Protein AF-A0A397GWY9-F1 (afdb_monomer_lite)

Structure (mmCIF, N/CA/C/O backbone):
data_AF-A0A397GWY9-F1
#
_entry.id   AF-A0A397GWY9-F1
#
loop_
_atom_site.group_PDB
_atom_site.id
_atom_site.type_symbol
_atom_site.label_atom_id
_atom_site.label_alt_id
_atom_site.label_comp_id
_atom_site.label_asym_id
_atom_site.label_entity_id
_atom_site.label_seq_id
_atom_site.pdbx_PDB_ins_code
_atom_site.Cartn_x
_atom_site.Cartn_y
_atom_site.Cartn_z
_atom_site.occupancy
_atom_site.B_iso_or_equiv
_atom_site.auth_seq_id
_atom_site.auth_comp_id
_atom_site.auth_asym_id
_atom_site.auth_atom_id
_atom_site.pdbx_PDB_model_num
ATOM 1 N N . MET A 1 1 ? -1.143 5.750 10.267 1.00 83.62 1 MET A N 1
ATOM 2 C CA . MET A 1 1 ? -1.891 4.839 9.368 1.00 83.62 1 MET A CA 1
ATOM 3 C C . MET A 1 1 ? -0.920 3.842 8.768 1.00 83.62 1 MET A C 1
ATOM 5 O O . MET A 1 1 ? 0.170 4.263 8.395 1.00 83.62 1 MET A O 1
ATOM 9 N N . SER A 1 2 ? -1.309 2.570 8.697 1.00 90.31 2 SER A N 1
ATOM 10 C CA . SER A 1 2 ? -0.494 1.506 8.103 1.00 90.31 2 SER A CA 1
ATOM 11 C C . SER A 1 2 ? -0.892 1.263 6.652 1.00 90.31 2 SER A C 1
ATOM 13 O O . SER A 1 2 ? -2.068 1.387 6.302 1.00 90.31 2 SER A O 1
ATOM 15 N N . ALA A 1 3 ? 0.074 0.890 5.827 1.00 93.00 3 ALA A N 1
ATOM 16 C CA . ALA A 1 3 ? -0.137 0.499 4.446 1.00 93.00 3 ALA A CA 1
ATOM 17 C C . ALA A 1 3 ? 0.581 -0.818 4.119 1.00 93.00 3 ALA A C 1
ATOM 19 O O . ALA A 1 3 ? 1.436 -1.282 4.878 1.00 93.00 3 ALA A O 1
ATOM 20 N N . GLN A 1 4 ? 0.197 -1.414 2.996 1.00 93.12 4 GLN A N 1
ATOM 21 C CA . GLN A 1 4 ? 0.880 -2.545 2.380 1.00 93.12 4 GLN A CA 1
ATOM 22 C C . GLN A 1 4 ? 1.232 -2.202 0.936 1.00 93.12 4 GLN A C 1
ATOM 24 O O . GLN A 1 4 ? 0.461 -1.522 0.252 1.00 93.12 4 GLN A O 1
ATOM 29 N N . THR A 1 5 ? 2.358 -2.717 0.456 1.00 92.31 5 THR A N 1
ATOM 30 C CA . THR A 1 5 ? 2.723 -2.625 -0.958 1.00 92.31 5 THR A CA 1
ATOM 31 C C . THR A 1 5 ? 2.185 -3.824 -1.733 1.00 92.31 5 THR A C 1
ATOM 33 O O . THR A 1 5 ? 2.445 -4.968 -1.363 1.00 92.31 5 THR A O 1
ATOM 36 N N . SER A 1 6 ? 1.466 -3.548 -2.822 1.00 91.50 6 SER A N 1
ATOM 37 C CA . SER A 1 6 ? 1.122 -4.524 -3.861 1.00 91.50 6 SER A CA 1
ATOM 38 C C . SER A 1 6 ? 2.038 -4.361 -5.082 1.00 91.50 6 SER A C 1
ATOM 40 O O . SER A 1 6 ? 2.703 -3.337 -5.260 1.00 91.50 6 SER A O 1
ATOM 42 N N . ASN A 1 7 ? 2.056 -5.377 -5.944 1.00 88.19 7 ASN A N 1
ATOM 43 C CA . ASN A 1 7 ? 2.780 -5.374 -7.210 1.00 88.19 7 ASN A CA 1
ATOM 44 C C . ASN A 1 7 ? 2.261 -4.309 -8.202 1.00 88.19 7 ASN A C 1
ATOM 46 O O . ASN A 1 7 ? 3.022 -3.926 -9.089 1.00 88.19 7 ASN A O 1
ATOM 50 N N . GLY A 1 8 ? 1.001 -3.864 -8.050 1.00 87.31 8 GLY A N 1
ATOM 51 C CA . GLY A 1 8 ? 0.322 -2.847 -8.867 1.00 87.31 8 GLY A CA 1
ATOM 52 C C . GLY A 1 8 ? 0.331 -3.117 -10.379 1.00 87.31 8 GLY A C 1
ATOM 53 O O . GLY A 1 8 ? 0.257 -2.193 -11.193 1.00 87.31 8 GLY A O 1
ATOM 54 N N . ARG A 1 9 ? 0.433 -4.389 -10.779 1.00 88.38 9 ARG A N 1
ATOM 55 C CA . ARG A 1 9 ? 0.377 -4.826 -12.174 1.00 88.38 9 ARG A CA 1
ATOM 56 C C . ARG A 1 9 ? -1.034 -5.268 -12.535 1.00 88.38 9 ARG A C 1
ATOM 58 O O . ARG A 1 9 ? -1.704 -5.971 -11.796 1.00 88.38 9 ARG A O 1
ATOM 65 N N . SER A 1 10 ? -1.451 -4.904 -13.739 1.00 85.94 10 SER A N 1
ATOM 66 C CA . SER A 1 10 ? -2.653 -5.432 -14.382 1.00 85.94 10 SER A CA 1
ATOM 67 C C . SER A 1 10 ? -2.263 -6.480 -15.422 1.00 85.94 10 SER A C 1
ATOM 69 O O . SER A 1 10 ? -1.090 -6.600 -15.785 1.00 85.94 10 SER A O 1
ATOM 71 N N . GLN A 1 11 ? -3.252 -7.162 -16.006 1.00 84.25 11 GLN A N 1
ATOM 72 C CA . GLN A 1 11 ? -3.038 -8.073 -17.136 1.00 84.25 11 GLN A CA 1
ATOM 73 C C . GLN A 1 11 ? -2.270 -7.417 -18.304 1.00 84.25 11 GLN A C 1
ATOM 75 O O . GLN A 1 11 ? -1.542 -8.095 -19.026 1.00 84.25 11 GLN A O 1
ATOM 80 N N . HIS A 1 12 ? -2.392 -6.096 -18.473 1.00 84.69 12 HIS A N 1
ATOM 81 C CA . HIS A 1 12 ? -1.720 -5.340 -19.532 1.00 84.69 12 HIS A CA 1
ATOM 82 C C . HIS A 1 12 ? -0.268 -4.963 -19.198 1.00 84.69 12 HIS A C 1
ATOM 84 O O . HIS A 1 12 ? 0.483 -4.601 -20.100 1.00 84.69 12 HIS A O 1
ATOM 90 N N . THR A 1 13 ? 0.141 -5.039 -17.927 1.00 86.56 13 THR A N 1
ATOM 91 C CA . THR A 1 13 ? 1.462 -4.588 -17.453 1.00 86.56 13 THR A CA 1
ATOM 92 C C . THR A 1 13 ? 2.292 -5.693 -16.799 1.00 86.56 13 THR A C 1
ATOM 94 O O . THR A 1 13 ? 3.337 -5.406 -16.220 1.00 86.56 13 THR A O 1
ATOM 97 N N . LEU A 1 14 ? 1.890 -6.962 -16.937 1.00 84.81 14 LEU A N 1
ATOM 98 C CA . LEU A 1 14 ? 2.594 -8.118 -16.359 1.00 84.81 14 L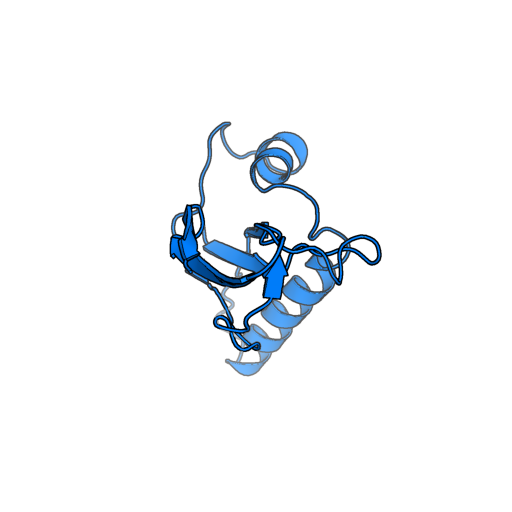EU A CA 1
ATOM 99 C C . LEU A 1 14 ? 4.095 -8.147 -16.687 1.00 84.81 14 LEU A C 1
ATOM 101 O O . LEU A 1 14 ? 4.908 -8.398 -15.802 1.00 84.81 14 LEU A O 1
ATOM 105 N N . ASN A 1 15 ? 4.455 -7.824 -17.932 1.00 85.31 15 ASN A N 1
ATOM 106 C CA . ASN A 1 15 ? 5.842 -7.818 -18.413 1.00 85.31 15 ASN A CA 1
ATOM 107 C C . ASN A 1 15 ? 6.440 -6.405 -18.499 1.00 85.31 15 ASN A C 1
ATOM 109 O O . ASN A 1 15 ? 7.498 -6.215 -19.099 1.00 85.31 15 ASN A O 1
ATOM 113 N N . ALA A 1 16 ? 5.750 -5.399 -17.956 1.00 86.94 16 ALA A N 1
ATOM 114 C CA . ALA A 1 16 ? 6.259 -4.040 -17.950 1.00 86.94 16 ALA A CA 1
ATOM 115 C C . ALA A 1 16 ? 7.422 -3.915 -16.958 1.00 86.94 16 ALA A C 1
ATOM 117 O O . ALA A 1 16 ? 7.366 -4.400 -15.822 1.00 86.94 16 ALA A O 1
ATOM 118 N N . VAL A 1 17 ? 8.466 -3.221 -17.404 1.00 85.00 17 VAL A N 1
ATOM 119 C CA . VAL A 1 17 ? 9.643 -2.896 -16.605 1.00 85.00 17 VAL A CA 1
ATOM 120 C C . VAL A 1 17 ? 9.536 -1.436 -16.166 1.00 85.00 17 VAL A C 1
ATOM 122 O O . VAL A 1 17 ? 9.505 -0.537 -17.005 1.00 85.00 17 VAL A O 1
ATOM 125 N N . GLY A 1 18 ? 9.441 -1.198 -14.857 1.00 82.81 18 GLY A N 1
ATOM 126 C CA . GLY A 1 18 ? 9.279 0.135 -14.273 1.00 82.81 18 GLY A CA 1
ATOM 127 C C . GLY A 1 18 ? 8.729 0.100 -12.843 1.00 82.81 18 GLY A C 1
ATOM 128 O O . GLY A 1 18 ? 8.579 -0.971 -12.252 1.00 82.81 18 GLY A O 1
ATOM 129 N N . LEU A 1 19 ? 8.418 1.277 -12.287 1.00 82.25 19 LEU A N 1
ATOM 130 C CA . LEU A 1 19 ? 7.776 1.406 -10.975 1.00 82.25 19 LEU A CA 1
ATOM 131 C C . LEU A 1 19 ? 6.281 1.081 -11.098 1.00 82.25 19 LEU A C 1
ATOM 133 O O . LEU A 1 19 ? 5.466 1.954 -11.384 1.00 82.25 19 LEU A O 1
ATOM 137 N N . CYS A 1 20 ? 5.937 -0.192 -10.915 1.00 86.00 20 CYS A N 1
ATOM 138 C CA . CYS A 1 20 ? 4.546 -0.655 -10.892 1.00 86.00 20 CYS A CA 1
ATOM 139 C C . CYS A 1 20 ? 3.986 -0.798 -9.473 1.00 86.00 20 CYS A C 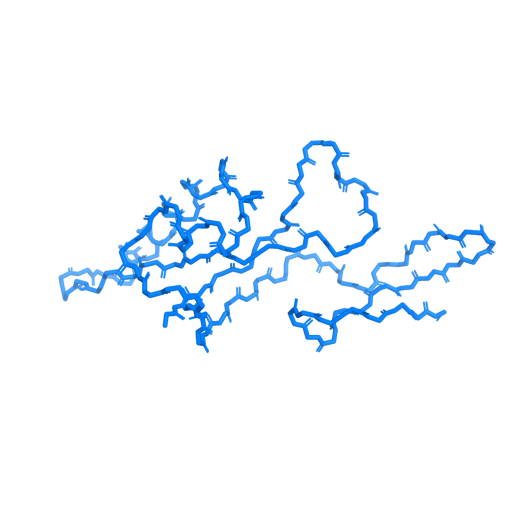1
ATOM 141 O O . CYS A 1 20 ? 2.797 -1.034 -9.326 1.00 86.00 20 CYS A O 1
ATOM 143 N N . LEU A 1 21 ? 4.824 -0.668 -8.440 1.00 88.25 21 LEU A N 1
ATOM 144 C CA . LEU A 1 21 ? 4.405 -0.841 -7.052 1.00 88.25 21 LEU A CA 1
ATOM 145 C C . LEU A 1 21 ? 3.310 0.160 -6.684 1.00 88.25 21 LEU A C 1
ATOM 147 O O . LEU A 1 21 ? 3.393 1.338 -7.032 1.00 88.25 21 LEU A O 1
ATOM 151 N N . ASN A 1 22 ? 2.325 -0.304 -5.923 1.00 90.50 22 ASN A N 1
ATOM 152 C CA . ASN A 1 22 ? 1.304 0.561 -5.350 1.00 90.50 22 ASN A CA 1
ATOM 153 C C . ASN A 1 22 ? 1.193 0.340 -3.843 1.00 90.50 22 ASN A C 1
ATOM 155 O O . ASN A 1 22 ? 1.421 -0.763 -3.348 1.00 90.50 22 ASN A O 1
ATOM 159 N N . THR A 1 23 ? 0.814 1.387 -3.118 1.00 91.94 23 THR A N 1
ATOM 160 C CA . THR A 1 23 ? 0.686 1.364 -1.661 1.00 91.94 23 THR A CA 1
ATOM 161 C C . THR A 1 23 ? -0.774 1.546 -1.270 1.00 91.94 23 THR A C 1
ATOM 163 O O . THR A 1 23 ? -1.395 2.561 -1.580 1.00 91.94 23 THR A O 1
ATOM 166 N N . ILE A 1 24 ? -1.323 0.558 -0.568 1.00 92.88 24 ILE A N 1
ATOM 167 C CA . ILE A 1 24 ? -2.749 0.454 -0.250 1.00 92.88 24 ILE A CA 1
ATOM 168 C C . ILE A 1 24 ? -2.918 0.548 1.271 1.00 92.88 24 ILE A C 1
ATOM 170 O O . ILE A 1 24 ? -2.192 -0.131 2.004 1.00 92.88 24 ILE A O 1
ATOM 174 N N . PRO A 1 25 ? -3.847 1.374 1.790 1.00 93.81 25 PRO A N 1
ATOM 175 C CA . PRO A 1 25 ? -4.069 1.471 3.228 1.00 93.81 25 PRO A CA 1
ATOM 176 C C . PRO A 1 25 ? -4.594 0.150 3.801 1.00 93.81 25 PRO A C 1
ATOM 178 O O . PRO A 1 25 ? -5.496 -0.464 3.238 1.00 93.81 25 PRO A O 1
ATOM 181 N N . VAL A 1 26 ? -4.087 -0.231 4.974 1.00 93.50 26 VAL A N 1
ATOM 182 C CA . VAL A 1 26 ? -4.544 -1.405 5.730 1.00 93.50 26 VAL A CA 1
ATOM 183 C C . VAL A 1 26 ? -5.188 -0.950 7.037 1.00 93.50 26 VAL A C 1
ATOM 185 O O . VAL A 1 26 ? -4.628 -0.150 7.791 1.00 93.50 26 VAL A O 1
ATOM 188 N N . ARG A 1 27 ? -6.382 -1.469 7.333 1.00 92.12 27 ARG A N 1
ATOM 189 C CA . ARG A 1 27 ? -7.144 -1.190 8.556 1.00 92.12 27 ARG A CA 1
ATOM 190 C C . ARG A 1 27 ? -7.192 -2.421 9.444 1.00 92.12 27 ARG A C 1
ATOM 192 O O . ARG A 1 27 ? -7.934 -3.359 9.180 1.00 92.12 27 ARG A O 1
ATOM 199 N N . VAL A 1 28 ? -6.446 -2.406 10.537 1.00 91.31 28 VAL A N 1
ATOM 200 C CA . VAL A 1 28 ? -6.447 -3.515 11.495 1.00 91.31 28 VAL A CA 1
ATOM 201 C C . VAL A 1 28 ? -7.401 -3.196 12.639 1.00 91.31 28 VAL A C 1
ATOM 203 O O . VAL A 1 28 ? -7.240 -2.179 13.311 1.00 91.31 28 VAL A O 1
ATOM 206 N N . LYS A 1 29 ? -8.389 -4.063 12.878 1.00 90.38 29 LYS A N 1
ATOM 207 C CA . LYS A 1 29 ? -9.216 -4.012 14.087 1.00 90.38 29 LYS A CA 1
ATOM 208 C C . LYS A 1 29 ? -8.700 -5.065 15.058 1.00 90.38 29 LYS A C 1
ATOM 210 O O . LYS A 1 29 ? -8.788 -6.253 14.774 1.00 90.38 29 LYS A O 1
ATOM 215 N N . LEU A 1 30 ? -8.170 -4.626 16.194 1.00 92.50 30 LEU A N 1
ATOM 216 C CA . LEU A 1 30 ? -7.773 -5.537 17.261 1.00 92.50 30 LEU A CA 1
ATOM 217 C C . LEU A 1 30 ? -9.005 -5.882 18.096 1.00 92.50 30 LEU A C 1
ATOM 219 O O . LEU A 1 30 ? -9.693 -4.989 18.594 1.00 92.50 30 LEU A O 1
ATOM 223 N N . ASN A 1 31 ? -9.293 -7.173 18.221 1.00 94.75 31 ASN A N 1
ATOM 224 C CA . ASN A 1 31 ? -10.346 -7.684 19.084 1.00 94.75 31 ASN A CA 1
ATOM 225 C C . ASN A 1 31 ? -9.700 -8.546 20.178 1.00 94.75 31 ASN A C 1
ATOM 227 O O . ASN A 1 31 ? -9.018 -9.511 19.837 1.00 94.75 31 ASN A O 1
ATOM 231 N N . PRO A 1 32 ? -9.901 -8.235 21.471 1.00 95.94 32 PRO A N 1
ATOM 232 C CA . PRO A 1 32 ? -9.288 -8.992 22.561 1.00 95.94 32 PRO A CA 1
ATOM 233 C C . PRO A 1 32 ? -9.743 -10.456 22.636 1.00 95.94 32 PRO A C 1
ATOM 235 O O . PRO A 1 32 ? -9.079 -11.249 23.293 1.00 95.94 32 PRO A O 1
ATOM 238 N N . THR A 1 33 ? -10.853 -10.831 21.988 1.00 97.56 33 THR A N 1
ATOM 239 C CA . THR A 1 33 ? -11.326 -12.225 21.956 1.00 97.56 33 THR A CA 1
ATOM 240 C C . THR A 1 33 ? -10.755 -13.044 20.799 1.00 97.56 33 THR A C 1
ATOM 242 O O . THR A 1 33 ? -11.014 -14.242 20.728 1.00 97.56 33 THR A O 1
ATOM 245 N N . TRP A 1 34 ? -10.015 -12.421 19.879 1.00 97.69 34 TRP A N 1
ATOM 246 C CA . TRP A 1 34 ? -9.430 -13.107 18.730 1.00 97.69 34 TRP A CA 1
ATOM 247 C C . TRP A 1 34 ? -8.143 -13.833 19.102 1.00 97.69 34 TRP A C 1
ATOM 249 O O . TRP A 1 34 ? -7.274 -13.293 19.786 1.00 97.69 34 TRP A O 1
ATOM 259 N N . SER A 1 35 ? -7.991 -15.044 18.572 1.00 97.56 35 SER A N 1
ATOM 260 C CA . SER A 1 35 ? -6.690 -15.693 18.490 1.00 97.56 35 SER A CA 1
ATOM 261 C C . SER A 1 35 ? -5.801 -14.983 17.453 1.00 97.56 35 SER A C 1
ATOM 263 O O . SER A 1 35 ? -6.299 -14.274 16.570 1.00 97.56 35 SER A O 1
ATOM 265 N N . PRO A 1 36 ? -4.473 -15.199 17.481 1.00 96.81 36 PRO A N 1
ATOM 266 C CA . PRO A 1 36 ? -3.590 -14.716 16.419 1.00 96.81 36 PRO A CA 1
ATOM 267 C C . PRO A 1 36 ? -4.000 -15.198 15.019 1.00 96.81 36 PRO A C 1
ATOM 269 O O . PRO A 1 36 ? -3.828 -14.470 14.043 1.00 96.81 36 PRO A O 1
ATOM 272 N N . LEU A 1 37 ? -4.572 -16.404 14.913 1.00 97.75 37 LEU A N 1
ATOM 273 C CA . LEU A 1 37 ? -5.064 -16.943 13.646 1.00 97.75 37 LEU A CA 1
ATOM 274 C C . LEU A 1 37 ? -6.269 -16.155 13.126 1.00 97.75 37 LEU A C 1
ATOM 276 O O . LEU A 1 37 ? -6.304 -15.827 11.944 1.00 97.75 37 LEU A O 1
ATOM 280 N N . ASP A 1 38 ? -7.212 -15.793 13.998 1.00 97.44 38 ASP A N 1
ATOM 281 C CA . ASP A 1 38 ? -8.383 -14.995 13.609 1.00 97.44 38 ASP A CA 1
ATOM 282 C C . ASP A 1 38 ? -7.962 -13.632 13.047 1.00 97.44 38 ASP A C 1
ATOM 284 O O . ASP A 1 38 ? -8.493 -13.176 12.032 1.00 97.44 38 ASP A O 1
ATOM 288 N N . LEU A 1 39 ? -6.946 -13.010 13.657 1.00 96.12 39 LEU A N 1
ATOM 289 C CA . LEU A 1 39 ? -6.358 -11.777 13.143 1.00 96.12 39 LEU A CA 1
ATOM 290 C C . LEU A 1 39 ? -5.741 -11.983 11.751 1.00 96.12 39 LEU A C 1
ATOM 292 O O . LEU A 1 39 ? -5.970 -11.164 10.863 1.00 96.12 39 LEU A O 1
ATOM 296 N N . MET A 1 40 ? -4.982 -13.062 11.538 1.00 95.94 40 MET A N 1
ATOM 297 C CA . MET A 1 40 ? -4.392 -13.355 10.226 1.00 95.94 40 MET A CA 1
ATOM 298 C C . MET A 1 40 ? -5.458 -13.599 9.156 1.00 95.94 40 MET A C 1
ATOM 300 O O . MET A 1 40 ? -5.349 -13.046 8.065 1.00 95.94 40 MET A O 1
ATOM 304 N N . VAL A 1 41 ? -6.511 -14.358 9.471 1.00 97.06 41 VAL A N 1
ATOM 305 C CA . VAL A 1 41 ? -7.638 -14.596 8.556 1.00 97.06 41 VAL A CA 1
ATOM 306 C C . VAL A 1 41 ? -8.336 -13.282 8.205 1.00 97.06 41 VAL A C 1
ATOM 308 O O . VAL A 1 41 ? -8.634 -13.036 7.035 1.00 97.06 41 VAL A O 1
ATOM 311 N N . PHE A 1 42 ? -8.543 -12.399 9.187 1.00 96.44 42 PHE A N 1
ATOM 312 C CA . PHE A 1 42 ? -9.097 -11.066 8.954 1.00 96.44 42 PHE A CA 1
ATOM 313 C C . PHE A 1 42 ? -8.207 -10.219 8.027 1.00 96.44 42 PHE A C 1
ATOM 315 O O . PHE A 1 42 ? -8.706 -9.612 7.077 1.00 96.44 42 PHE A O 1
ATOM 322 N N . LEU A 1 43 ? -6.892 -10.191 8.269 1.00 95.00 43 LEU A N 1
ATOM 323 C CA . LEU A 1 43 ? -5.939 -9.445 7.441 1.00 95.00 43 LEU A CA 1
ATOM 324 C C . LEU A 1 43 ? -5.848 -10.007 6.017 1.00 95.00 43 LEU A C 1
ATOM 326 O O . LEU A 1 43 ? -5.847 -9.239 5.058 1.00 95.00 43 LEU A O 1
ATOM 330 N N . GLN A 1 44 ? -5.827 -11.331 5.864 1.00 95.69 44 GLN A N 1
ATOM 331 C CA . GLN A 1 44 ? -5.811 -11.986 4.558 1.00 95.69 44 GLN A CA 1
ATOM 332 C C . GLN A 1 44 ? -7.100 -11.717 3.776 1.00 95.69 44 GLN A C 1
ATOM 334 O O . GLN A 1 44 ? -7.040 -11.454 2.576 1.00 95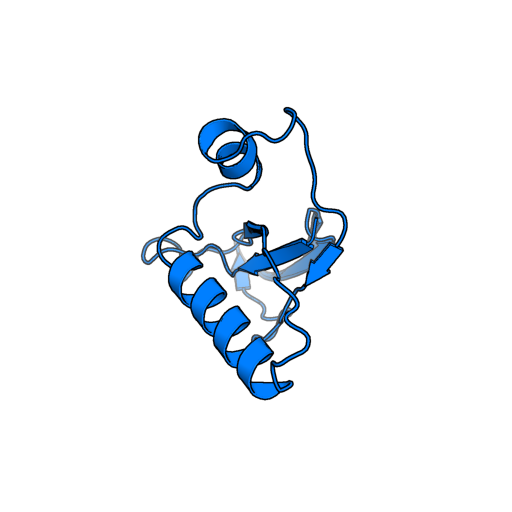.69 44 GLN A O 1
ATOM 339 N N . GLY A 1 45 ? -8.258 -11.748 4.446 1.00 96.12 45 GLY A N 1
ATOM 340 C CA . GLY A 1 45 ? -9.536 -11.376 3.840 1.00 96.12 45 GLY A CA 1
ATOM 341 C C . GLY A 1 45 ? -9.502 -9.948 3.301 1.00 96.12 45 GLY A C 1
ATOM 342 O O . GLY A 1 45 ? -9.804 -9.726 2.136 1.00 96.12 45 GLY A O 1
ATOM 343 N N . GLN A 1 46 ? -9.014 -9.005 4.107 1.00 95.06 46 GLN A N 1
ATOM 344 C CA . GLN A 1 46 ? -8.852 -7.616 3.680 1.00 95.06 46 GLN A C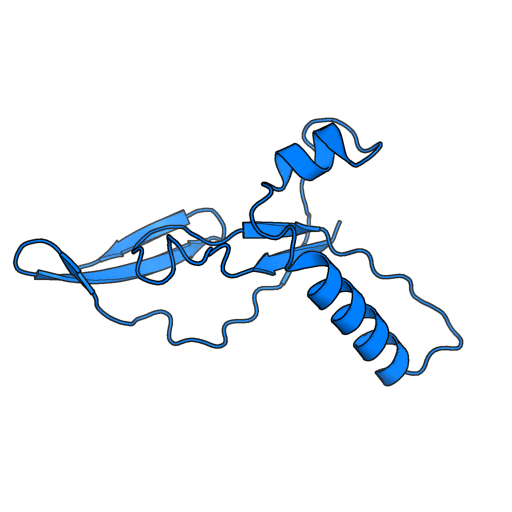A 1
ATOM 345 C C . GLN A 1 46 ? -7.884 -7.457 2.502 1.00 95.06 46 GLN A C 1
ATOM 347 O O . GLN A 1 46 ? -8.162 -6.683 1.589 1.00 95.06 46 GLN A O 1
ATOM 352 N N . HIS A 1 47 ? -6.753 -8.170 2.510 1.00 93.75 47 HIS A N 1
ATOM 353 C CA . HIS A 1 47 ? -5.815 -8.147 1.390 1.00 93.75 47 HIS A CA 1
ATOM 354 C C . HIS A 1 47 ? -6.489 -8.645 0.108 1.00 93.75 47 HIS A C 1
ATOM 356 O O . HIS A 1 47 ? -6.438 -7.955 -0.905 1.00 93.75 47 HIS A O 1
ATOM 362 N N . ARG A 1 48 ? -7.192 -9.780 0.164 1.00 95.00 48 ARG A N 1
ATOM 363 C CA . ARG A 1 48 ? -7.933 -10.327 -0.979 1.00 95.00 48 ARG A CA 1
ATOM 364 C C . ARG A 1 48 ? -8.960 -9.335 -1.525 1.00 95.00 48 ARG A C 1
ATOM 366 O O . ARG A 1 48 ? -8.984 -9.110 -2.726 1.00 95.00 48 ARG A O 1
ATOM 373 N N . ASP A 1 49 ? -9.753 -8.712 -0.658 1.00 94.19 49 ASP A N 1
ATOM 374 C CA . ASP A 1 49 ? -10.783 -7.750 -1.072 1.00 94.19 49 ASP A CA 1
ATOM 375 C C . ASP A 1 49 ? -10.166 -6.465 -1.681 1.00 94.19 49 ASP A C 1
ATOM 377 O O . ASP A 1 49 ? -10.816 -5.741 -2.439 1.00 94.19 49 ASP A O 1
ATOM 381 N N . SER A 1 50 ? -8.890 -6.183 -1.383 1.00 92.31 50 SER A N 1
ATOM 382 C CA . SER A 1 50 ? -8.145 -5.060 -1.964 1.00 92.31 50 SER A CA 1
ATOM 383 C C . SER A 1 50 ? -7.580 -5.325 -3.364 1.00 92.31 50 SER A C 1
ATOM 385 O O . SER A 1 50 ? -7.336 -4.357 -4.082 1.00 92.31 50 SER A O 1
ATOM 387 N N . VAL A 1 51 ? -7.403 -6.592 -3.769 1.00 90.44 51 VAL A N 1
ATOM 388 C CA . VAL A 1 51 ? -6.763 -6.969 -5.049 1.00 90.44 51 VAL A CA 1
ATOM 389 C C . VAL A 1 51 ? -7.506 -6.371 -6.242 1.00 90.44 51 VAL A C 1
ATOM 391 O O . VAL A 1 51 ? -6.886 -5.770 -7.112 1.00 90.44 51 VAL A O 1
ATOM 394 N N . ASP A 1 52 ? -8.839 -6.413 -6.235 1.00 90.56 52 ASP A N 1
ATOM 395 C CA . ASP A 1 52 ? -9.667 -5.856 -7.317 1.00 90.56 52 ASP A CA 1
ATOM 396 C C . ASP A 1 52 ? -9.516 -4.328 -7.483 1.00 90.56 52 ASP A C 1
ATOM 398 O O . ASP A 1 52 ? -9.934 -3.753 -8.488 1.00 90.56 52 ASP A O 1
ATOM 402 N N . HIS A 1 53 ? -8.902 -3.657 -6.505 1.00 91.69 53 HIS A N 1
ATOM 403 C CA . HIS A 1 53 ? -8.746 -2.205 -6.433 1.00 91.69 53 HIS A CA 1
ATOM 404 C C . HIS A 1 53 ? -7.275 -1.768 -6.366 1.00 91.69 53 HIS A C 1
ATOM 406 O O . HIS A 1 53 ? -6.990 -0.587 -6.153 1.00 91.69 53 HIS A O 1
ATOM 412 N N . GLU A 1 54 ? -6.325 -2.686 -6.556 1.00 89.62 54 GLU A N 1
ATOM 413 C CA . GLU A 1 54 ? -4.902 -2.443 -6.294 1.00 89.62 54 GLU A CA 1
ATOM 414 C C . GLU A 1 54 ? -4.216 -1.489 -7.279 1.00 89.62 54 GLU 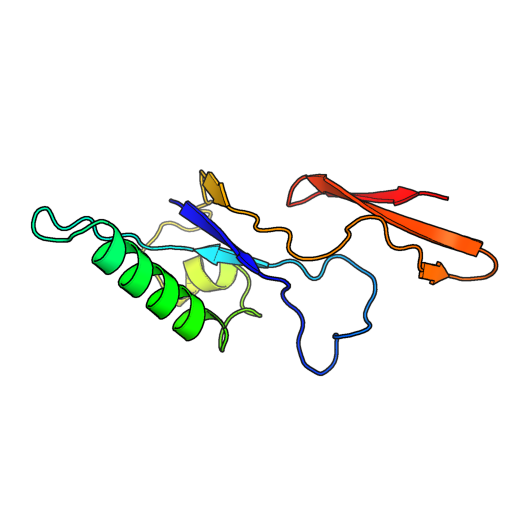A C 1
ATOM 416 O O . GLU A 1 54 ? -3.053 -1.140 -7.088 1.00 89.62 54 GLU A O 1
ATOM 421 N N . LEU A 1 55 ? -4.935 -1.039 -8.309 1.00 91.00 55 LEU A N 1
ATOM 422 C CA . LEU A 1 55 ? -4.481 -0.038 -9.276 1.00 91.00 55 LEU A CA 1
ATOM 423 C C . LEU A 1 55 ? -4.865 1.399 -8.878 1.00 91.00 55 LEU A C 1
ATOM 425 O O . LEU A 1 55 ? -4.424 2.349 -9.522 1.00 91.00 55 LEU A O 1
ATOM 429 N N . LEU A 1 56 ? -5.684 1.584 -7.835 1.00 92.38 56 LEU A N 1
ATOM 430 C CA . LEU A 1 56 ? -6.024 2.914 -7.326 1.00 92.38 56 LEU A CA 1
ATOM 431 C C . LEU A 1 56 ? -4.861 3.490 -6.519 1.00 92.38 56 LEU A C 1
ATOM 433 O O . LEU A 1 56 ? -4.410 2.892 -5.543 1.00 92.38 56 LEU A O 1
ATOM 437 N N . GLY A 1 57 ? -4.409 4.688 -6.886 1.00 90.25 57 GLY A N 1
ATOM 438 C CA . GLY A 1 57 ? -3.349 5.371 -6.152 1.00 90.25 57 GLY A CA 1
ATOM 439 C C . GLY A 1 57 ? -3.790 5.764 -4.740 1.00 90.25 57 GLY A C 1
ATOM 440 O O . GLY A 1 57 ? -4.925 6.196 -4.526 1.00 90.25 57 GLY A O 1
ATOM 441 N N . PHE A 1 58 ? -2.868 5.694 -3.775 1.00 91.69 58 PHE A N 1
ATOM 442 C CA . PHE A 1 58 ? -3.132 6.039 -2.370 1.00 91.69 58 PHE A CA 1
ATOM 443 C C . PHE A 1 58 ? -3.832 7.399 -2.204 1.00 91.69 58 PHE A C 1
ATOM 445 O O . PHE A 1 58 ? -4.798 7.517 -1.451 1.00 91.69 58 PHE A O 1
ATOM 452 N N . ARG A 1 59 ? -3.386 8.424 -2.944 1.00 92.06 59 ARG A N 1
ATOM 453 C CA . ARG A 1 59 ? -3.989 9.765 -2.906 1.00 92.06 59 ARG A CA 1
ATOM 454 C C . ARG A 1 59 ? -5.461 9.748 -3.322 1.00 92.06 59 ARG A C 1
ATOM 456 O O . ARG A 1 59 ? -6.277 10.378 -2.657 1.00 92.06 59 ARG A O 1
ATOM 463 N N . ASP A 1 60 ? -5.805 9.013 -4.377 1.00 94.06 60 ASP A N 1
ATOM 464 C CA . ASP A 1 60 ? -7.189 8.918 -4.846 1.00 94.06 60 ASP A CA 1
ATOM 465 C C . ASP A 1 60 ? -8.069 8.181 -3.832 1.00 94.06 60 ASP A C 1
ATOM 467 O O . ASP A 1 60 ? -9.209 8.583 -3.598 1.00 94.06 60 ASP A O 1
ATOM 471 N N . ILE A 1 61 ? -7.527 7.155 -3.165 1.00 94.12 61 ILE A N 1
ATOM 472 C CA . ILE A 1 61 ? -8.216 6.464 -2.069 1.00 94.12 61 ILE A CA 1
ATOM 473 C C . ILE A 1 61 ? -8.515 7.448 -0.931 1.00 94.12 61 ILE A C 1
ATOM 475 O O . ILE A 1 61 ? -9.662 7.533 -0.488 1.00 94.12 61 ILE A O 1
ATOM 479 N N . VAL A 1 62 ? -7.517 8.223 -0.487 1.00 93.69 62 VAL A N 1
ATOM 480 C CA . VAL A 1 62 ? -7.678 9.242 0.566 1.00 93.69 62 VAL A CA 1
ATOM 481 C C . VAL A 1 62 ? -8.759 10.252 0.177 1.00 93.69 62 VAL A C 1
ATOM 483 O O . VAL A 1 62 ? -9.697 10.462 0.943 1.00 93.69 62 VAL A O 1
ATOM 486 N N . GLU A 1 63 ? -8.653 10.846 -1.012 1.00 94.56 63 GLU A N 1
ATOM 487 C CA . GLU A 1 63 ? -9.512 11.955 -1.439 1.00 94.56 63 GLU A CA 1
ATOM 488 C C . GLU A 1 63 ? -10.951 11.541 -1.758 1.00 94.56 63 GLU A C 1
ATOM 490 O O . GLU A 1 63 ? -11.864 12.346 -1.574 1.00 94.56 63 GLU A O 1
ATOM 495 N N . ARG A 1 64 ? -11.167 10.318 -2.256 1.00 95.19 64 ARG A N 1
ATOM 496 C CA . ARG A 1 64 ? -12.471 9.896 -2.800 1.00 95.19 64 ARG A CA 1
ATOM 497 C C . ARG A 1 64 ? -13.203 8.869 -1.948 1.00 95.19 64 ARG A C 1
ATOM 499 O O . ARG A 1 64 ? -14.404 8.701 -2.124 1.00 95.19 64 ARG A O 1
ATOM 506 N N . SER A 1 65 ? -12.500 8.181 -1.049 1.00 94.12 65 SER A N 1
ATOM 507 C CA . SER A 1 65 ? -13.046 7.017 -0.330 1.00 94.12 65 SER A CA 1
ATOM 508 C C . SER A 1 65 ? -12.959 7.140 1.191 1.00 94.12 65 SER A C 1
ATOM 510 O O . SER A 1 65 ? -13.297 6.198 1.910 1.00 94.12 65 SER A O 1
ATOM 512 N N . THR A 1 66 ? -12.490 8.277 1.718 1.00 93.94 66 THR A N 1
ATOM 513 C CA . THR A 1 66 ? -12.311 8.470 3.162 1.00 93.94 66 THR A CA 1
ATOM 514 C C . THR A 1 66 ? -12.699 9.873 3.613 1.00 93.94 66 THR A C 1
ATOM 516 O O . THR A 1 66 ? -12.785 10.800 2.818 1.00 93.94 66 THR A O 1
ATOM 519 N N . SER A 1 67 ? -12.899 10.035 4.920 1.00 94.88 67 SER A N 1
ATOM 520 C CA . SER A 1 67 ? -13.070 11.337 5.572 1.00 94.88 67 SER A CA 1
ATOM 521 C C . SER A 1 67 ? -11.744 11.926 6.077 1.00 94.88 67 SER A C 1
ATOM 523 O O . SER A 1 67 ? -11.752 12.802 6.942 1.00 94.88 67 SER A O 1
ATOM 525 N N . TRP A 1 68 ? -10.598 11.392 5.646 1.00 94.06 68 TRP A N 1
ATOM 526 C CA . TRP A 1 68 ? -9.292 11.849 6.116 1.00 94.06 68 TRP A CA 1
ATOM 527 C C . TRP A 1 68 ? -8.931 13.215 5.511 1.00 94.06 68 TRP A C 1
ATOM 529 O O . TRP A 1 68 ? -9.354 13.519 4.394 1.00 94.06 68 TRP A O 1
ATOM 539 N N . PRO A 1 69 ? -8.138 14.051 6.210 1.00 94.69 69 PRO A N 1
ATOM 540 C CA . PRO A 1 69 ? -7.660 15.309 5.645 1.00 94.69 69 PRO A CA 1
ATOM 541 C C . PRO A 1 69 ? -6.909 15.103 4.324 1.00 94.69 69 PRO A C 1
ATOM 543 O O . PRO A 1 69 ? -6.171 14.125 4.157 1.00 94.69 69 PRO A O 1
ATOM 546 N N . LYS A 1 70 ? -7.039 16.056 3.395 1.00 92.00 70 LYS A N 1
ATOM 547 C CA . LYS A 1 70 ? -6.232 16.059 2.167 1.00 92.00 70 LYS A CA 1
ATOM 548 C C . LYS A 1 70 ? -4.744 16.101 2.515 1.00 92.00 70 LYS A C 1
ATOM 550 O O . LYS A 1 70 ? -4.345 16.792 3.448 1.00 92.00 70 LYS A O 1
ATOM 555 N N . GLY A 1 71 ? -3.936 15.360 1.762 1.00 89.25 71 GLY A N 1
ATOM 556 C CA . GLY A 1 71 ? -2.501 15.222 2.033 1.00 89.25 71 GLY A CA 1
ATOM 557 C C . GLY A 1 71 ? -2.160 14.263 3.176 1.00 89.25 71 GLY A C 1
ATOM 558 O O . GLY A 1 71 ? -0.997 14.186 3.559 1.00 89.25 71 GLY A O 1
ATOM 559 N N . THR A 1 72 ? -3.136 13.520 3.717 1.00 92.56 72 THR A N 1
ATOM 560 C CA . THR A 1 72 ? -2.846 12.411 4.637 1.00 92.56 72 THR A CA 1
ATOM 561 C C . THR A 1 72 ? -1.879 11.429 3.978 1.00 92.56 72 THR A C 1
ATOM 563 O O . THR A 1 72 ? -2.085 11.037 2.832 1.00 92.56 72 THR A O 1
ATOM 566 N N . THR A 1 73 ? -0.858 11.008 4.721 1.00 91.12 73 THR A N 1
ATOM 567 C CA . THR A 1 73 ? 0.121 9.989 4.325 1.00 91.12 73 THR A CA 1
ATOM 568 C C . THR A 1 73 ? 0.049 8.775 5.254 1.00 91.12 73 THR A C 1
ATOM 570 O O . THR A 1 73 ? -0.548 8.816 6.337 1.00 91.12 73 THR A O 1
ATOM 573 N N . PHE A 1 74 ? 0.646 7.661 4.834 1.00 88.62 74 PHE A N 1
ATOM 574 C CA . PHE A 1 74 ? 0.882 6.519 5.714 1.00 88.62 74 PHE A CA 1
ATOM 575 C C . PHE A 1 74 ? 2.169 6.728 6.530 1.00 88.62 74 PHE A C 1
ATOM 577 O O . PHE A 1 74 ? 3.084 7.429 6.113 1.00 88.62 74 PHE A O 1
ATOM 584 N N . GLN A 1 75 ? 2.221 6.131 7.721 1.00 89.88 75 GLN A N 1
ATOM 585 C CA . GLN A 1 75 ? 3.357 6.238 8.652 1.00 89.88 75 GLN A CA 1
ATOM 586 C C . GLN A 1 75 ? 4.196 4.961 8.684 1.00 89.88 75 GLN A C 1
ATOM 588 O O . GLN A 1 75 ? 5.372 4.996 9.024 1.00 89.88 75 GLN A O 1
ATOM 593 N N . SER A 1 76 ? 3.577 3.829 8.360 1.00 90.94 76 SER A N 1
ATOM 594 C CA . SER A 1 76 ? 4.225 2.530 8.274 1.00 90.94 76 SER A CA 1
ATOM 595 C C . SER A 1 76 ? 3.769 1.832 7.004 1.00 90.94 76 SER A C 1
ATOM 597 O O . SER A 1 76 ? 2.612 1.959 6.596 1.00 90.94 76 SER A O 1
ATOM 599 N N . ASN A 1 77 ? 4.686 1.099 6.384 1.00 91.00 77 ASN A N 1
ATOM 600 C CA . ASN A 1 77 ? 4.411 0.302 5.203 1.00 91.00 77 ASN A CA 1
ATOM 601 C C . ASN A 1 77 ? 5.029 -1.087 5.366 1.00 91.00 77 ASN A C 1
ATOM 603 O O . ASN A 1 77 ? 6.143 -1.213 5.876 1.00 91.00 77 ASN A O 1
ATOM 607 N N . ILE A 1 78 ? 4.303 -2.114 4.938 1.00 90.69 78 ILE A N 1
ATOM 608 C CA . ILE A 1 78 ? 4.788 -3.491 4.892 1.00 90.69 78 ILE A CA 1
ATOM 609 C C . ILE A 1 78 ? 5.003 -3.867 3.432 1.00 90.69 78 ILE A C 1
ATOM 611 O O . ILE A 1 78 ? 4.081 -3.811 2.618 1.00 90.69 78 ILE A O 1
ATOM 615 N N . VAL A 1 79 ? 6.225 -4.294 3.123 1.00 90.31 79 VAL A N 1
ATOM 616 C CA . VAL A 1 79 ? 6.590 -4.820 1.810 1.00 90.31 79 VAL A CA 1
ATOM 617 C C . VAL A 1 79 ? 6.910 -6.296 1.973 1.00 90.31 79 VAL A C 1
ATOM 619 O O . VAL A 1 79 ? 7.896 -6.656 2.616 1.00 90.31 79 VAL A O 1
ATOM 622 N N . HIS A 1 80 ? 6.075 -7.155 1.394 1.00 90.44 80 HIS A N 1
ATOM 623 C CA . HIS A 1 80 ? 6.383 -8.573 1.273 1.00 90.44 80 HIS A CA 1
ATOM 624 C C . HIS A 1 80 ? 7.002 -8.832 -0.102 1.00 90.44 80 HIS A C 1
ATOM 626 O O . HIS A 1 80 ? 6.332 -8.701 -1.123 1.00 90.44 80 HIS A O 1
ATOM 632 N N . GLN A 1 81 ? 8.289 -9.174 -0.126 1.00 86.62 81 GLN A N 1
ATOM 633 C CA . GLN A 1 81 ? 9.019 -9.475 -1.357 1.00 86.62 81 GLN A CA 1
ATOM 634 C C . GLN A 1 81 ? 9.038 -10.989 -1.572 1.00 86.62 81 GLN A C 1
ATOM 636 O O . GLN A 1 81 ? 9.829 -11.697 -0.955 1.00 86.62 81 GLN A O 1
ATOM 641 N N . ASN A 1 82 ? 8.139 -11.485 -2.424 1.00 87.94 82 ASN A N 1
ATOM 642 C CA . ASN A 1 82 ? 8.054 -12.904 -2.791 1.00 87.94 82 ASN A CA 1
ATOM 643 C C . ASN A 1 82 ? 8.715 -13.229 -4.146 1.00 87.94 82 ASN A C 1
ATOM 645 O O . ASN A 1 82 ? 8.587 -14.347 -4.640 1.00 87.94 82 ASN A O 1
ATOM 649 N N . THR A 1 83 ? 9.411 -12.261 -4.742 1.00 83.69 83 THR A N 1
ATOM 650 C CA . THR A 1 83 ? 10.140 -12.376 -6.012 1.00 83.69 83 THR A CA 1
ATOM 651 C C . THR A 1 83 ? 11.568 -11.889 -5.847 1.00 83.69 83 THR A C 1
ATOM 653 O O . THR A 1 83 ? 11.834 -11.045 -4.993 1.00 83.69 83 THR A O 1
ATOM 656 N N . ASP A 1 84 ? 12.461 -12.393 -6.698 1.00 83.69 84 ASP A N 1
ATOM 657 C CA . ASP A 1 84 ? 13.835 -11.907 -6.795 1.00 83.69 84 ASP A CA 1
ATOM 658 C C . ASP A 1 84 ? 13.841 -10.454 -7.327 1.00 83.69 84 ASP A C 1
ATOM 660 O O . ASP A 1 84 ? 13.336 -10.212 -8.430 1.00 83.69 84 ASP A O 1
ATOM 664 N N . PRO A 1 85 ? 14.336 -9.472 -6.550 1.00 74.69 85 PRO A N 1
ATOM 665 C CA . PRO A 1 85 ? 14.339 -8.068 -6.949 1.00 74.69 85 PRO A CA 1
ATOM 666 C C . PRO A 1 85 ? 15.455 -7.716 -7.944 1.00 74.69 85 PRO A C 1
ATOM 668 O O . PRO A 1 85 ? 15.362 -6.681 -8.598 1.00 74.69 85 PRO A O 1
ATOM 671 N N . ASP A 1 86 ? 16.488 -8.553 -8.090 1.00 77.81 86 ASP A N 1
ATOM 672 C CA . ASP A 1 86 ? 17.698 -8.235 -8.860 1.00 77.81 86 ASP A CA 1
ATOM 673 C C . ASP A 1 86 ? 17.728 -8.912 -10.243 1.00 77.81 86 ASP A C 1
ATOM 675 O O . ASP A 1 86 ? 18.785 -9.024 -10.876 1.00 77.81 86 ASP A O 1
ATOM 679 N N . VAL A 1 87 ? 16.562 -9.338 -10.744 1.00 84.38 87 VAL A N 1
ATOM 680 C CA . VAL A 1 87 ? 16.426 -9.981 -12.058 1.00 84.38 87 VAL A CA 1
ATOM 681 C C . VAL A 1 87 ? 16.825 -9.001 -13.172 1.00 84.38 87 VAL A C 1
ATOM 683 O O . VAL A 1 87 ? 16.181 -7.959 -13.337 1.00 84.38 87 VAL A O 1
ATOM 686 N N . PRO A 1 88 ? 17.860 -9.319 -13.977 1.00 87.75 88 PRO A N 1
ATOM 687 C CA . PRO A 1 88 ? 18.249 -8.477 -15.097 1.00 87.75 88 PRO A CA 1
ATOM 688 C C . PRO A 1 88 ? 17.177 -8.461 -16.188 1.00 87.75 88 PRO A C 1
ATOM 690 O O . PRO A 1 88 ? 16.583 -9.491 -16.507 1.00 87.75 88 PRO A O 1
ATOM 693 N N . PHE A 1 89 ? 16.990 -7.313 -16.831 1.00 86.62 89 PHE A N 1
ATOM 694 C CA . PHE A 1 89 ? 16.155 -7.174 -18.022 1.00 86.62 89 PHE A CA 1
ATOM 695 C C . PHE A 1 89 ? 16.960 -6.586 -19.180 1.00 86.62 89 PHE A C 1
ATOM 697 O O . PHE A 1 89 ? 17.909 -5.825 -18.988 1.00 86.62 89 PHE A O 1
ATOM 704 N N . ALA A 1 90 ? 16.575 -6.941 -20.405 1.00 89.12 90 ALA A N 1
ATOM 705 C CA . ALA A 1 90 ? 17.181 -6.384 -21.604 1.00 89.12 90 ALA A CA 1
ATOM 706 C C . ALA A 1 90 ? 16.589 -5.002 -21.909 1.00 89.12 90 ALA A C 1
ATOM 708 O O . ALA A 1 90 ? 15.370 -4.847 -22.003 1.00 89.12 90 ALA A O 1
ATOM 709 N N . PHE A 1 91 ? 17.451 -4.008 -22.113 1.00 86.38 91 PHE A N 1
ATOM 710 C CA . PHE A 1 91 ? 17.061 -2.695 -22.620 1.00 86.38 91 PHE A CA 1
ATOM 711 C C . PHE A 1 91 ? 18.152 -2.160 -23.553 1.00 86.38 91 PHE A C 1
ATOM 713 O O . PHE A 1 91 ? 19.337 -2.142 -23.225 1.00 86.38 91 PHE A O 1
ATOM 720 N N . GLY A 1 92 ? 17.770 -1.776 -24.772 1.00 87.69 92 GLY A N 1
ATOM 721 C CA . GLY A 1 92 ? 18.741 -1.444 -25.815 1.00 87.69 92 GLY A CA 1
ATOM 722 C C . GLY A 1 92 ? 19.667 -2.626 -26.134 1.00 87.69 92 GLY A C 1
ATOM 723 O O . GLY A 1 92 ? 19.204 -3.680 -26.562 1.00 87.69 92 GLY A O 1
ATOM 724 N N . ARG A 1 93 ? 20.983 -2.436 -25.961 1.00 90.25 93 ARG A N 1
ATOM 725 C CA . ARG A 1 93 ? 22.017 -3.464 -26.211 1.00 90.25 93 ARG A CA 1
ATOM 726 C C . ARG A 1 93 ? 22.586 -4.090 -24.930 1.00 90.25 93 ARG A C 1
ATOM 728 O O . ARG A 1 93 ? 23.533 -4.866 -25.024 1.00 90.25 93 ARG A O 1
ATOM 735 N N . GLY A 1 94 ? 22.062 -3.722 -23.761 1.00 90.25 94 GLY A N 1
ATOM 736 C CA . GLY A 1 94 ? 22.588 -4.124 -22.459 1.00 90.25 94 GLY A CA 1
ATOM 737 C C . GLY A 1 94 ? 21.585 -4.913 -21.624 1.00 90.25 94 GLY A C 1
ATOM 738 O O . GLY A 1 94 ? 20.377 -4.901 -21.877 1.00 90.25 94 GLY A O 1
ATOM 739 N N . LEU A 1 95 ? 22.120 -5.594 -20.614 1.00 91.25 95 LEU A N 1
ATOM 740 C CA . LEU A 1 95 ? 21.350 -6.080 -19.477 1.00 91.25 95 LEU A CA 1
ATOM 741 C C . LEU A 1 95 ? 21.409 -5.019 -18.385 1.00 91.25 95 LEU A C 1
ATOM 743 O O . LEU A 1 95 ? 22.456 -4.421 -18.170 1.00 91.25 95 LEU A O 1
ATOM 747 N N . HIS A 1 96 ? 20.285 -4.795 -17.724 1.00 89.75 96 HIS A N 1
ATOM 748 C CA . HIS A 1 96 ? 20.136 -3.771 -16.702 1.00 89.75 96 HIS A CA 1
ATOM 749 C C . HIS A 1 96 ? 19.395 -4.334 -15.498 1.00 89.75 96 HIS A C 1
ATOM 751 O O . HIS A 1 96 ? 18.620 -5.281 -15.630 1.00 89.75 96 HIS A O 1
ATOM 757 N N . ARG A 1 97 ? 19.596 -3.724 -14.330 1.00 87.19 97 ARG A N 1
ATOM 758 C CA . ARG A 1 97 ? 18.826 -4.018 -13.113 1.00 87.19 97 ARG A CA 1
ATOM 759 C C . ARG A 1 97 ? 18.103 -2.770 -12.634 1.00 87.19 97 ARG A C 1
ATOM 761 O O . ARG A 1 97 ? 18.634 -1.664 -12.722 1.00 87.19 97 ARG A O 1
ATOM 768 N N . LEU A 1 98 ? 16.893 -2.954 -12.116 1.00 83.25 98 LEU A N 1
ATOM 769 C CA . LEU A 1 98 ? 16.162 -1.911 -11.405 1.00 83.25 98 LEU A CA 1
ATOM 770 C C . LEU A 1 98 ? 16.209 -2.240 -9.924 1.00 83.25 98 LEU A C 1
ATOM 772 O O . LEU A 1 98 ? 15.641 -3.242 -9.504 1.00 83.25 98 LEU A O 1
ATOM 776 N N . ARG A 1 99 ? 16.851 -1.378 -9.139 1.00 78.50 99 ARG A N 1
ATOM 777 C CA . ARG A 1 99 ? 16.838 -1.491 -7.683 1.00 78.50 99 ARG A CA 1
ATOM 778 C C . ARG A 1 99 ? 15.898 -0.467 -7.082 1.00 78.50 99 ARG A C 1
ATOM 780 O O . ARG A 1 99 ? 15.972 0.726 -7.380 1.00 78.50 99 ARG A O 1
ATOM 787 N N . VAL A 1 100 ? 15.034 -0.939 -6.193 1.00 72.50 100 VAL A N 1
ATOM 788 C CA . VAL A 1 100 ? 14.216 -0.079 -5.338 1.00 72.50 100 VAL A CA 1
ATOM 789 C C . VAL A 1 100 ? 15.090 0.365 -4.165 1.00 72.50 100 VAL A C 1
ATOM 791 O O . VAL A 1 100 ? 15.479 -0.451 -3.334 1.00 72.50 100 VAL A O 1
ATOM 794 N N . VAL A 1 101 ? 15.434 1.652 -4.117 1.00 70.94 101 VAL A N 1
ATOM 795 C CA . VAL A 1 101 ? 16.253 2.257 -3.048 1.00 70.94 101 VAL A CA 1
ATOM 796 C C . VAL A 1 101 ? 15.365 2.750 -1.903 1.00 70.94 101 VAL A C 1
ATOM 798 O O . VAL A 1 101 ? 15.743 2.686 -0.737 1.00 70.94 101 VAL A O 1
ATOM 801 N N . ASN A 1 102 ? 14.159 3.210 -2.233 1.00 65.12 102 ASN A N 1
ATOM 802 C CA . ASN A 1 102 ? 13.095 3.562 -1.298 1.00 65.12 102 ASN A CA 1
ATOM 803 C C . ASN A 1 102 ? 11.743 3.241 -1.962 1.00 65.12 102 ASN A C 1
ATOM 805 O O . ASN A 1 102 ? 11.687 3.105 -3.181 1.00 65.12 102 ASN A O 1
ATOM 809 N N . VAL A 1 103 ? 10.652 3.158 -1.196 1.00 62.81 103 VAL A N 1
ATOM 810 C CA . VAL A 1 103 ? 9.285 2.923 -1.703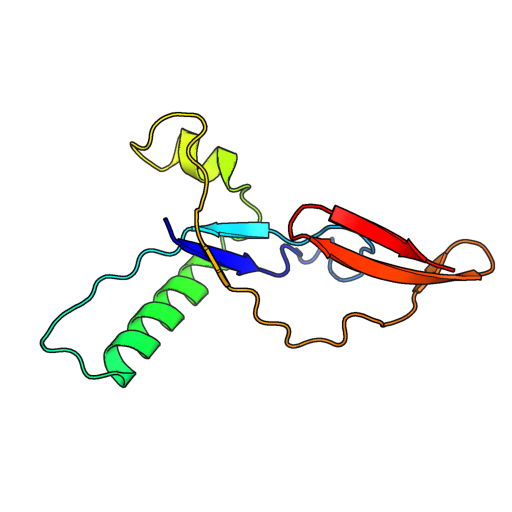 1.00 62.81 103 VAL A CA 1
ATOM 811 C C . VAL A 1 103 ? 8.921 3.901 -2.834 1.00 62.81 103 VAL A C 1
ATOM 813 O O . VAL A 1 103 ? 8.212 3.523 -3.760 1.00 62.81 103 VAL A O 1
ATOM 816 N N . ASP A 1 104 ? 9.496 5.108 -2.805 1.00 60.16 104 ASP A N 1
ATOM 817 C CA . ASP A 1 104 ? 9.292 6.161 -3.807 1.00 60.16 104 ASP A CA 1
ATOM 818 C C . ASP A 1 104 ? 10.513 6.405 -4.722 1.00 60.16 104 ASP A C 1
ATOM 820 O O . ASP A 1 104 ? 10.514 7.343 -5.519 1.00 60.16 104 ASP A O 1
ATOM 824 N N . GLN A 1 105 ? 11.584 5.605 -4.615 1.00 56.38 105 GLN A N 1
ATOM 825 C CA . GLN A 1 105 ? 12.840 5.847 -5.333 1.00 56.38 105 GLN A CA 1
ATOM 826 C C . GLN A 1 105 ? 13.396 4.568 -5.967 1.00 56.38 105 GLN A C 1
ATOM 828 O O . GLN A 1 105 ? 13.775 3.622 -5.276 1.00 56.38 105 GLN A O 1
ATOM 833 N N . VAL A 1 106 ? 13.507 4.571 -7.297 1.00 60.28 106 VAL A N 1
ATOM 834 C CA . VAL A 1 106 ? 14.070 3.470 -8.090 1.00 60.28 106 VAL A CA 1
ATOM 835 C C . VAL A 1 106 ? 15.287 3.965 -8.860 1.00 60.28 106 VAL A C 1
ATOM 837 O O . VAL A 1 106 ? 15.247 5.037 -9.463 1.00 60.28 106 VAL A O 1
ATOM 840 N N . VAL A 1 107 ? 16.364 3.181 -8.840 1.00 67.44 107 VAL A N 1
ATOM 841 C CA . VAL A 1 107 ? 17.608 3.458 -9.566 1.00 67.44 107 VAL A CA 1
ATOM 842 C C . VAL A 1 107 ? 17.854 2.342 -10.577 1.00 67.44 107 VAL A C 1
ATOM 844 O O . VAL A 1 107 ? 17.728 1.159 -10.261 1.00 67.44 107 VAL A O 1
ATOM 847 N N . MET A 1 108 ? 18.181 2.731 -11.808 1.00 73.75 108 MET A N 1
ATOM 848 C CA . MET A 1 108 ? 18.592 1.813 -12.866 1.00 73.75 108 MET A CA 1
ATOM 849 C C . MET A 1 108 ? 20.113 1.691 -12.855 1.00 73.75 108 MET A C 1
ATOM 851 O O . MET A 1 108 ? 20.818 2.696 -12.950 1.00 73.75 108 MET A O 1
ATOM 855 N N . GLU A 1 109 ? 20.605 0.464 -12.755 1.00 72.31 109 GLU A N 1
ATOM 856 C CA . GLU A 1 109 ? 22.029 0.147 -12.791 1.00 72.31 109 GLU A CA 1
ATOM 857 C C . GLU A 1 109 ? 22.378 -0.659 -14.047 1.00 72.31 109 GLU A C 1
ATOM 859 O O . GLU A 1 109 ? 21.533 -1.362 -14.619 1.00 72.31 109 GLU A O 1
ATOM 864 N N . LEU A 1 110 ? 23.633 -0.512 -14.478 1.00 67.19 110 LEU A N 1
ATOM 865 C CA . LEU A 1 110 ? 24.248 -1.262 -15.575 1.00 67.19 110 LEU A CA 1
ATOM 866 C C . LEU A 1 110 ? 24.745 -2.639 -15.101 1.00 67.19 110 LEU A C 1
ATOM 868 O O . LEU A 1 110 ? 25.096 -2.783 -13.904 1.00 67.19 110 LEU A O 1
#

pLDDT: mean 88.12, std 8.68, range [56.38, 97.75]

Radius of gyration: 16.75 Å; chains: 1; bounding box: 37×33×49 Å

Foldseek 3Di:
DEWEKDQQDDPVCPPPDDLNIAIGDFDQDDDPPDDPVNSVVVRVVVVVVCPVVRNDHPQCCPVPPDPDDRPDDHPYYDYDDPDDQFDWDDDDPDTWHWDDPDNPDIDIGD

Sequence (110 aa):
MSAQTSNGRSQHTLNAVGLCLNTIPVRVKLNPTWSPLDLMVFLQGQHRDSVDHELLGFRDIVERSTSWPKGTTFQSNIVHQNTDPDVPFAFGRGLHRLRVVNVDQVVMEL

Secondary structure (DSSP, 8-state):
-EEEEE----TTTTT--S---EEEEE-----TT--HHHHHHHHHHHHHHHHTTTTS-HHHHHHHH--SPTT---SEEE----S-TT--EEETTEEEEEEEEETTEEEEE-

Organism: Aspergillus thermomutatus (NCBI:txid41047)